Protein AF-A0A1I1JUE2-F1 (afdb_monomer)

Nearest PDB structures (foldseek):
  8d9p-assembly1_A  TM=3.458E-01  e=8.088E+00  synthetic construct
  3sog-assembly1_A-2  TM=2.552E-01  e=8.505E+00  Homo sapiens

Foldseek 3Di:
DDDDPPDDPPPDDDDPVVCLVQPPLLLCQLVQCLVVQLNSLVVQLVPDPRPSNNVSSVVSNVLSVVLVVLVCVQVVLVQVLCVLVVNHPDPPPCPVVVDPDDPVRNVVSVVVNVVSVVVSVVSSVVSVVVSVVSSVCSVPHDD

InterPro domains:
  IPR019109 Magnetosome protein MamF/MmsF [PF09685] (27-140)

pLDDT: mean 84.91, std 16.27, range [42.25, 98.62]

Secondary structure (DSSP, 8-state):
-------------SHHHHHHHS-HHHHHHHHHHHHHHHHHHHHHHHH---HHHHHHHHHHHHHHHHHHHHHHHHHHHHHHHHHHTT-SSS--TTHHHH----HHHHHHHHHHHHHHHHHHHHHHHHHHHHHHHHHHHHHHS--

Radius of gyration: 25.65 Å; Cα contacts (8 Å, |Δi|>4): 122; chains: 1; bounding box: 57×38×88 Å

Mean predicted aligned error: 9.57 Å

Structure (mmCIF, N/CA/C/O backbone):
data_AF-A0A1I1JUE2-F1
#
_entry.id   AF-A0A1I1JUE2-F1
#
loop_
_atom_site.group_PDB
_atom_site.id
_atom_site.type_symbol
_atom_site.label_atom_id
_atom_site.label_alt_id
_atom_site.label_comp_id
_atom_site.label_asym_id
_atom_site.label_entity_id
_atom_site.label_seq_id
_atom_site.pdbx_PDB_ins_code
_atom_site.Cartn_x
_atom_site.Cartn_y
_atom_site.Cartn_z
_atom_site.occupancy
_atom_site.B_iso_or_equiv
_at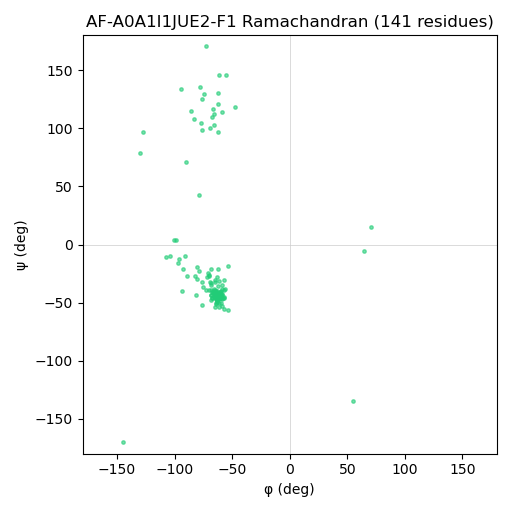om_site.auth_seq_id
_atom_site.auth_comp_id
_atom_site.auth_asym_id
_atom_site.auth_atom_id
_atom_site.pdbx_PDB_model_num
ATOM 1 N N . MET A 1 1 ? -32.936 -24.606 63.753 1.00 43.06 1 MET A N 1
ATOM 2 C CA . MET A 1 1 ? -31.666 -24.204 63.114 1.00 43.06 1 MET A CA 1
ATOM 3 C C . MET A 1 1 ? -32.000 -23.890 61.661 1.00 43.06 1 MET A C 1
ATOM 5 O O . MET A 1 1 ? -32.272 -24.809 60.905 1.00 43.06 1 MET A O 1
ATOM 9 N N . ILE A 1 2 ? -32.183 -22.611 61.325 1.00 42.25 2 ILE A N 1
ATOM 10 C CA . ILE A 1 2 ? -32.628 -22.171 59.992 1.00 42.25 2 ILE A CA 1
ATOM 11 C C . ILE A 1 2 ? -31.390 -22.051 59.105 1.00 42.25 2 ILE A C 1
ATOM 13 O O . ILE A 1 2 ? -30.494 -21.262 59.398 1.00 42.25 2 ILE A O 1
ATOM 17 N N . SER A 1 3 ? -31.324 -22.891 58.071 1.00 48.56 3 SER A N 1
ATOM 18 C CA . SER A 1 3 ? -30.293 -22.828 57.038 1.00 48.56 3 SER A CA 1
ATOM 19 C C . SER A 1 3 ? -30.478 -21.535 56.249 1.00 48.56 3 SER A C 1
ATOM 21 O O . SER A 1 3 ? -31.525 -21.313 55.639 1.00 48.56 3 SER A O 1
ATOM 23 N N . LYS A 1 4 ? -29.484 -20.652 56.322 1.00 52.72 4 LYS A N 1
ATOM 24 C CA . LYS A 1 4 ? -29.439 -19.404 55.567 1.00 52.72 4 LYS A CA 1
ATOM 25 C C . LYS A 1 4 ? -29.034 -19.761 54.139 1.00 52.72 4 LYS A C 1
ATOM 27 O O . LYS A 1 4 ? -27.874 -20.078 53.898 1.00 52.72 4 LYS A O 1
ATOM 32 N N . HIS A 1 5 ? -29.993 -19.748 53.218 1.00 49.84 5 HIS A N 1
ATOM 33 C CA . HIS A 1 5 ? -29.715 -19.843 51.789 1.00 49.84 5 HIS A CA 1
ATOM 34 C C . HIS A 1 5 ? -28.948 -18.572 51.397 1.00 49.84 5 HIS A C 1
ATOM 36 O O . HIS A 1 5 ? -29.513 -17.482 51.362 1.00 49.84 5 HIS A O 1
ATOM 42 N N . THR A 1 6 ? -27.635 -18.684 51.216 1.00 59.91 6 THR A N 1
ATOM 43 C CA . THR A 1 6 ? -26.847 -17.669 50.518 1.00 59.91 6 THR A CA 1
ATOM 44 C C . THR A 1 6 ? -27.278 -17.700 49.064 1.00 59.91 6 T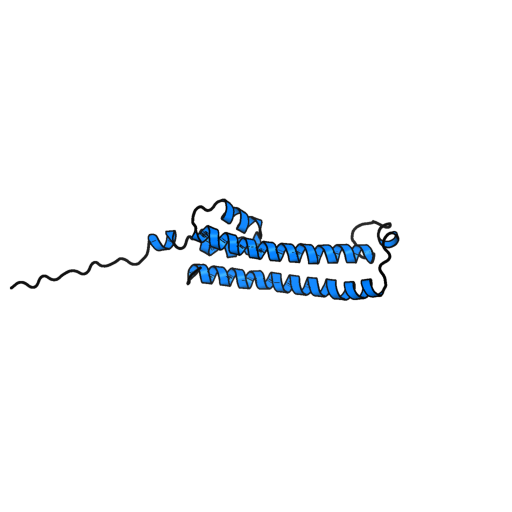HR A C 1
ATOM 46 O O . THR A 1 6 ? -27.047 -18.685 48.368 1.00 59.91 6 THR A O 1
ATOM 49 N N . GLU A 1 7 ? -27.974 -16.652 48.638 1.00 55.78 7 GLU A N 1
ATOM 50 C CA . GLU A 1 7 ? -28.117 -16.339 47.224 1.00 55.78 7 GLU A CA 1
ATOM 51 C C . GLU A 1 7 ? -26.725 -15.971 46.708 1.00 55.78 7 GLU A C 1
ATOM 53 O O . GLU A 1 7 ? -26.135 -14.975 47.136 1.00 55.78 7 GLU A O 1
ATOM 58 N N . ASP A 1 8 ? -26.171 -16.813 45.840 1.00 59.38 8 ASP A N 1
ATOM 59 C CA . ASP A 1 8 ? -24.984 -16.457 45.076 1.00 59.38 8 ASP A CA 1
ATOM 60 C C . ASP A 1 8 ? -25.341 -15.262 44.179 1.00 59.38 8 ASP A C 1
ATOM 62 O O . ASP A 1 8 ? -26.374 -15.296 43.496 1.00 59.38 8 ASP A O 1
ATOM 66 N N . PRO A 1 9 ? -24.538 -14.183 44.160 1.00 57.69 9 PRO A N 1
ATOM 67 C CA . PRO A 1 9 ? -24.814 -13.058 43.287 1.00 57.69 9 PRO A CA 1
ATOM 68 C C . PRO A 1 9 ? -24.751 -13.542 41.837 1.00 57.69 9 PRO A C 1
ATOM 70 O O . PRO A 1 9 ? -23.716 -14.022 41.374 1.00 57.69 9 PRO A O 1
ATOM 73 N N . VAL A 1 10 ? -25.858 -13.388 41.109 1.00 58.66 10 VAL A N 1
ATOM 74 C CA . VAL A 1 10 ? -25.881 -13.535 39.653 1.00 58.66 10 VAL A CA 1
ATOM 75 C C . VAL A 1 10 ? -24.966 -12.454 39.084 1.00 58.66 10 VAL A C 1
ATOM 77 O O . VAL A 1 10 ? -25.355 -11.295 38.943 1.00 58.66 10 VAL A O 1
ATOM 80 N N . THR A 1 11 ? -23.721 -12.815 38.784 1.00 54.56 11 THR A N 1
ATOM 81 C CA . THR A 1 11 ? -22.813 -11.963 38.025 1.00 54.56 11 THR A CA 1
ATOM 82 C C . THR A 1 11 ? -23.341 -11.901 36.598 1.00 54.56 11 THR A C 1
ATOM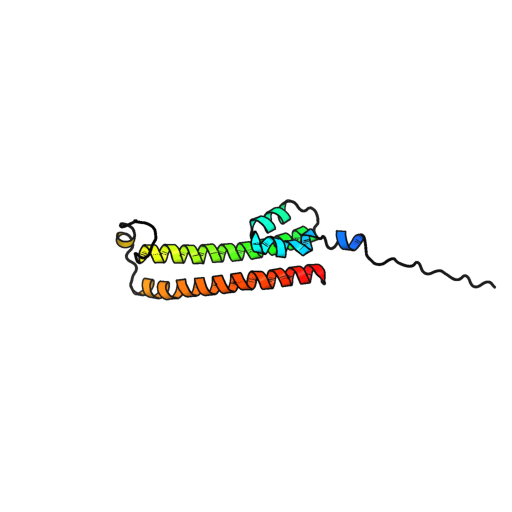 84 O O . THR A 1 11 ? -23.192 -12.813 35.789 1.00 54.56 11 THR A O 1
ATOM 87 N N . THR A 1 12 ? -24.035 -10.813 36.282 1.00 54.62 12 THR A N 1
ATOM 88 C CA . THR A 1 12 ? -24.429 -10.503 34.911 1.00 54.62 12 THR A CA 1
ATOM 89 C C . THR A 1 12 ? -23.165 -10.398 34.059 1.00 54.62 12 THR A C 1
ATOM 91 O O . THR A 1 12 ? -22.330 -9.521 34.279 1.00 54.62 12 THR A O 1
ATOM 94 N N . ASN A 1 13 ? -23.008 -11.319 33.112 1.00 55.12 13 ASN A N 1
ATOM 95 C CA . ASN A 1 13 ? -21.887 -11.400 32.184 1.00 55.12 13 ASN A CA 1
ATOM 96 C C . ASN A 1 13 ? -21.540 -10.043 31.523 1.00 55.12 13 ASN A C 1
ATOM 98 O O . ASN A 1 13 ? -22.336 -9.485 30.773 1.00 55.12 13 ASN A O 1
ATOM 102 N N . GLY A 1 14 ? -20.318 -9.553 31.765 1.00 56.31 14 GLY A N 1
ATOM 103 C CA . GLY A 1 14 ? -19.393 -8.985 30.766 1.00 56.31 14 GLY A CA 1
ATOM 104 C C . GLY A 1 14 ? -19.723 -7.698 29.985 1.00 56.31 14 GLY A C 1
ATOM 105 O O . GLY A 1 14 ? -18.866 -7.238 29.249 1.00 56.31 14 GLY A O 1
ATOM 106 N N . GLY A 1 15 ? -20.898 -7.084 30.086 1.00 55.84 15 GLY A N 1
ATOM 107 C CA . GLY A 1 15 ? -21.315 -6.027 29.138 1.00 55.84 15 GLY A CA 1
ATOM 108 C C . GLY A 1 15 ? -20.500 -4.710 29.113 1.00 55.84 15 GLY A C 1
ATOM 109 O O . GLY A 1 15 ? -20.108 -4.289 28.025 1.00 55.84 15 GLY A O 1
ATOM 110 N N . PRO A 1 16 ? -20.242 -4.027 30.250 1.00 52.41 16 PRO A N 1
ATOM 111 C CA . PRO A 1 16 ? -19.635 -2.685 30.228 1.00 52.41 16 PRO A CA 1
ATOM 112 C C . PRO A 1 16 ? -18.105 -2.691 30.075 1.00 52.41 16 PRO A C 1
ATOM 114 O O . PRO A 1 16 ? -17.562 -1.950 29.261 1.00 52.41 16 PRO A O 1
ATOM 117 N N . ASN A 1 17 ? -17.410 -3.572 30.804 1.00 55.16 17 ASN A N 1
ATOM 118 C CA . ASN A 1 17 ? -15.941 -3.620 30.804 1.00 55.16 17 ASN A 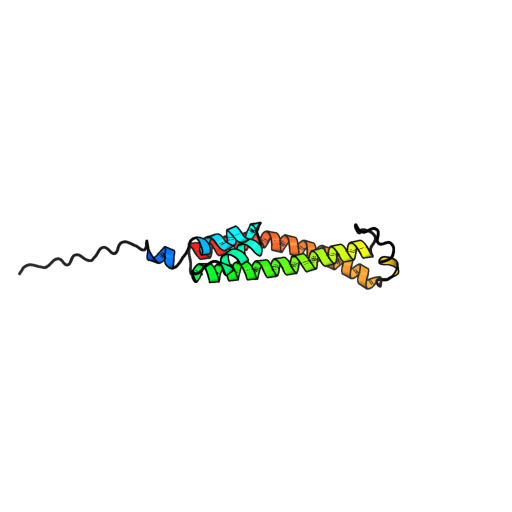CA 1
ATOM 119 C C . ASN A 1 17 ? -15.358 -4.180 29.498 1.00 55.16 17 ASN A C 1
ATOM 121 O O . ASN A 1 17 ? -14.258 -3.799 29.111 1.00 55.16 17 ASN A O 1
ATOM 125 N N . LEU A 1 18 ? -16.085 -5.048 28.780 1.00 59.19 18 LEU A N 1
ATOM 126 C CA . LEU A 1 18 ? -15.574 -5.637 27.538 1.00 59.19 18 LEU A CA 1
ATOM 127 C C . LEU A 1 18 ? -15.478 -4.625 26.391 1.00 59.19 18 LEU A C 1
ATOM 129 O O . LEU A 1 18 ? -14.636 -4.805 25.520 1.00 59.19 18 LEU A O 1
ATOM 133 N N . LEU A 1 19 ? -16.296 -3.567 26.375 1.00 58.38 19 LEU A N 1
ATOM 134 C CA . LEU A 1 19 ? -16.194 -2.501 25.368 1.00 58.38 19 LEU A CA 1
ATOM 135 C C . LEU A 1 19 ? -15.081 -1.496 25.697 1.00 58.38 19 LEU A C 1
ATOM 137 O O . LEU A 1 19 ? -14.475 -0.937 24.781 1.00 58.38 19 LEU A O 1
ATOM 141 N N . GLU A 1 20 ? -14.786 -1.288 26.983 1.00 61.31 20 GLU A N 1
ATOM 142 C CA . GLU A 1 20 ? -13.609 -0.528 27.419 1.00 61.31 20 GLU A CA 1
ATOM 143 C C . GLU A 1 20 ? -12.309 -1.300 27.132 1.00 61.31 20 GLU A C 1
ATOM 145 O O . GLU A 1 20 ? -11.341 -0.710 26.643 1.00 61.31 20 GLU A O 1
ATOM 150 N N . GLU A 1 21 ? -12.302 -2.624 27.330 1.00 71.00 21 GLU A N 1
ATOM 151 C CA . GLU A 1 21 ? -11.180 -3.500 26.967 1.00 71.00 21 GLU A CA 1
ATOM 152 C C . GLU A 1 21 ? -11.038 -3.716 25.453 1.00 71.00 21 GLU A C 1
ATOM 154 O O . GLU A 1 21 ? -9.915 -3.771 24.950 1.00 71.00 21 GLU A O 1
ATOM 159 N N . ARG A 1 22 ? -12.153 -3.852 24.722 1.00 84.62 22 ARG A N 1
ATOM 160 C CA . ARG A 1 22 ? -12.207 -4.149 23.279 1.00 84.62 22 ARG A CA 1
ATOM 161 C C . ARG A 1 22 ? -13.130 -3.173 22.568 1.00 84.62 22 ARG A C 1
ATOM 163 O O . ARG A 1 22 ? -14.277 -3.465 22.228 1.00 84.62 22 ARG A O 1
ATOM 170 N N . SER A 1 23 ? -12.599 -1.986 22.330 1.00 90.38 23 SER A N 1
ATOM 171 C CA . SER A 1 23 ? -13.322 -0.933 21.633 1.00 90.38 23 SER A CA 1
ATOM 172 C C . SER A 1 23 ? -13.698 -1.345 20.201 1.00 90.38 23 SER A C 1
ATOM 174 O O . SER A 1 23 ? -12.932 -1.993 19.480 1.00 90.38 23 SER A O 1
ATOM 176 N N . ILE A 1 24 ? -14.855 -0.865 19.735 1.00 90.94 24 ILE A N 1
ATOM 177 C CA . ILE A 1 24 ? -15.298 -1.023 18.337 1.00 90.94 24 ILE A CA 1
ATOM 178 C C . ILE A 1 24 ? -14.252 -0.454 17.369 1.00 90.94 24 ILE A C 1
ATOM 180 O O . ILE A 1 24 ? -13.975 -1.047 16.328 1.00 90.94 24 ILE A O 1
ATOM 184 N N . GLY A 1 25 ? -13.626 0.670 17.736 1.00 90.12 25 GLY A N 1
ATOM 185 C CA . GLY A 1 25 ? -12.553 1.276 16.951 1.00 90.12 25 GLY A CA 1
ATOM 186 C C . GLY A 1 25 ? -11.367 0.331 16.757 1.00 90.12 25 GLY A C 1
ATOM 187 O O . GLY A 1 25 ? -10.873 0.204 15.643 1.00 90.12 25 GLY A O 1
ATOM 188 N N . GLY A 1 26 ? -10.936 -0.374 17.807 1.00 91.56 26 GLY A N 1
ATOM 189 C CA . GLY A 1 26 ? -9.847 -1.346 17.701 1.00 91.56 26 GLY A CA 1
ATOM 190 C C . GLY A 1 26 ? -10.225 -2.591 16.903 1.00 91.56 26 GLY A C 1
ATOM 191 O O . GLY A 1 26 ? -9.384 -3.120 16.186 1.00 91.56 26 GLY A O 1
ATOM 192 N N . ILE A 1 27 ? -11.490 -3.015 16.961 1.00 93.06 27 ILE A N 1
ATOM 193 C CA . ILE A 1 27 ? -11.994 -4.141 16.162 1.00 93.06 27 ILE A CA 1
ATOM 194 C C . ILE A 1 27 ? -12.004 -3.787 14.669 1.00 93.06 27 ILE A C 1
ATOM 196 O O . ILE A 1 27 ? -11.537 -4.565 13.840 1.00 93.06 27 ILE A O 1
ATOM 200 N N . LEU A 1 28 ? -12.509 -2.603 14.316 1.00 94.94 28 LEU A N 1
ATOM 201 C CA . LEU A 1 28 ? -12.757 -2.227 12.923 1.00 94.94 28 LEU A CA 1
ATOM 202 C C . LEU A 1 28 ? -11.583 -1.522 12.234 1.00 94.94 28 LEU A C 1
ATOM 204 O O . LEU A 1 28 ? -11.630 -1.352 11.017 1.00 94.94 28 LEU A O 1
ATOM 208 N N . VAL A 1 29 ? -10.528 -1.119 12.952 1.00 97.31 29 VAL A N 1
ATOM 209 C CA . VAL A 1 29 ? -9.442 -0.312 12.361 1.00 97.31 29 VAL A CA 1
ATOM 210 C C . VAL A 1 29 ? -8.759 -0.995 11.178 1.00 97.31 29 VAL A C 1
ATOM 212 O O . VAL A 1 29 ? -8.474 -0.336 10.185 1.00 97.31 29 VAL A O 1
ATOM 215 N N . HIS A 1 30 ? -8.554 -2.312 11.233 1.00 95.88 30 HIS A N 1
ATOM 216 C CA . HIS A 1 30 ? -7.965 -3.058 10.120 1.00 95.88 30 HIS A CA 1
ATOM 217 C C . HIS A 1 30 ? -8.881 -3.075 8.893 1.00 95.88 30 HIS A C 1
ATOM 219 O O . HIS A 1 30 ? -8.414 -2.868 7.777 1.00 95.88 30 HIS A O 1
ATOM 225 N N . PHE A 1 31 ? -10.187 -3.256 9.098 1.00 94.31 31 PHE A N 1
ATOM 226 C CA . PHE A 1 31 ? -11.169 -3.215 8.018 1.00 94.31 31 PHE A CA 1
ATOM 227 C C . PHE A 1 31 ? -11.262 -1.820 7.386 1.00 94.31 31 PHE A C 1
ATOM 229 O O . PHE A 1 31 ? -11.293 -1.699 6.165 1.00 94.31 31 PHE A O 1
ATOM 236 N N . LEU A 1 32 ? -11.232 -0.766 8.208 1.00 96.06 32 LEU A N 1
ATOM 237 C CA . LEU A 1 32 ? -11.195 0.621 7.746 1.00 96.06 32 LEU A CA 1
ATOM 238 C C . LEU A 1 32 ? -9.910 0.933 6.965 1.00 96.06 32 LEU A C 1
ATOM 240 O O . LEU A 1 32 ? -9.958 1.653 5.966 1.00 96.06 32 LEU A O 1
ATOM 244 N N . ALA A 1 33 ? -8.769 0.406 7.413 1.00 96.50 33 ALA A N 1
ATOM 245 C CA . ALA A 1 33 ? -7.467 0.665 6.812 1.00 96.50 33 ALA A CA 1
ATOM 246 C C . ALA A 1 33 ? -7.286 -0.006 5.439 1.00 96.50 33 ALA A C 1
ATOM 248 O O . ALA A 1 33 ? -6.555 0.525 4.616 1.00 96.50 33 ALA A O 1
ATOM 249 N N . ILE A 1 34 ? -7.996 -1.096 5.119 1.00 94.69 34 ILE A N 1
ATOM 250 C CA . ILE A 1 34 ? -7.911 -1.742 3.793 1.00 94.69 34 ILE A CA 1
ATOM 251 C C . ILE A 1 34 ? -8.171 -0.747 2.638 1.00 94.69 34 ILE A C 1
ATOM 253 O O . ILE A 1 34 ? -7.294 -0.606 1.784 1.00 94.69 34 ILE A O 1
ATOM 257 N N . PRO A 1 35 ? -9.315 -0.030 2.581 1.00 94.50 35 PRO A N 1
ATOM 258 C CA . PRO A 1 35 ? -9.583 0.924 1.503 1.00 94.50 35 PRO A CA 1
ATOM 259 C C . PRO A 1 35 ? -8.897 2.287 1.681 1.00 94.50 35 PRO A C 1
ATOM 261 O O . PRO A 1 35 ? -8.777 3.031 0.713 1.00 94.50 35 PRO A O 1
ATOM 264 N N . THR A 1 36 ? -8.476 2.650 2.897 1.00 96.56 36 THR A N 1
ATOM 265 C CA . THR A 1 36 ? -7.952 4.001 3.203 1.00 96.56 36 THR A CA 1
ATOM 266 C C . THR A 1 36 ? -6.439 4.046 3.431 1.00 96.56 36 THR A C 1
ATOM 268 O O . THR A 1 36 ? -5.843 5.122 3.509 1.00 96.56 36 THR A O 1
ATOM 271 N N . GLY A 1 37 ? -5.804 2.883 3.545 1.00 95.94 37 GLY A N 1
ATOM 272 C CA . GLY A 1 37 ? -4.387 2.698 3.807 1.00 95.94 37 GLY A CA 1
ATOM 273 C C . GLY A 1 37 ? -3.900 3.407 5.071 1.00 95.94 37 GLY A C 1
ATOM 274 O O . GLY A 1 37 ? -4.518 3.378 6.138 1.00 95.94 37 GLY A O 1
ATOM 275 N N . ILE A 1 38 ? -2.761 4.082 4.916 1.00 97.50 38 ILE A N 1
ATOM 276 C CA . ILE A 1 38 ? -2.095 4.859 5.968 1.00 97.50 38 ILE A CA 1
ATOM 277 C C . ILE A 1 38 ? -3.002 5.958 6.521 1.00 97.50 38 ILE A C 1
ATOM 279 O O . ILE A 1 38 ? -2.936 6.240 7.714 1.00 97.50 38 ILE A O 1
ATOM 283 N N . ALA A 1 39 ? -3.856 6.569 5.691 1.00 97.69 39 ALA A N 1
ATOM 284 C CA . ALA A 1 39 ? -4.707 7.667 6.134 1.00 97.69 39 ALA A CA 1
ATOM 285 C C . ALA A 1 39 ? -5.700 7.203 7.209 1.00 97.69 39 ALA A C 1
ATOM 287 O O . ALA A 1 39 ? -5.754 7.799 8.282 1.00 97.69 39 ALA A O 1
ATOM 288 N N . GLY A 1 40 ? -6.434 6.110 6.977 1.00 96.44 40 GLY A N 1
ATOM 289 C CA . GLY A 1 40 ? -7.395 5.613 7.966 1.00 96.44 40 GLY A CA 1
ATOM 290 C C . GLY A 1 40 ? -6.726 5.075 9.225 1.00 96.44 40 GLY A C 1
ATOM 291 O O . GLY A 1 40 ? -7.120 5.451 10.328 1.00 96.44 40 GLY A O 1
ATOM 292 N N . ALA A 1 41 ? -5.678 4.256 9.083 1.00 97.44 41 ALA A N 1
ATOM 293 C CA . ALA A 1 41 ? -4.944 3.737 10.238 1.00 97.44 41 ALA A CA 1
ATOM 294 C C . ALA A 1 41 ? -4.292 4.864 11.063 1.00 97.44 41 ALA A C 1
ATOM 296 O O . ALA A 1 41 ? -4.378 4.871 12.292 1.00 97.44 41 ALA A O 1
ATOM 297 N N . GLY A 1 42 ? -3.691 5.847 10.387 1.00 97.69 42 GLY A N 1
ATOM 298 C CA . GLY A 1 42 ? -3.030 6.994 11.004 1.00 97.69 42 GLY A CA 1
ATOM 299 C C . GLY A 1 42 ? -4.000 7.916 11.739 1.00 97.69 42 GLY A C 1
ATOM 300 O O . GLY A 1 42 ? -3.738 8.275 12.885 1.00 97.69 42 GLY A O 1
ATOM 301 N N . ILE A 1 43 ? -5.146 8.247 11.134 1.00 98.19 43 ILE A N 1
ATOM 302 C CA . ILE A 1 43 ? -6.185 9.059 11.788 1.00 98.19 43 ILE A CA 1
ATOM 303 C C . ILE A 1 43 ? -6.670 8.371 13.069 1.00 98.19 43 ILE A C 1
ATOM 305 O O . ILE A 1 43 ? -6.717 9.006 14.121 1.00 98.19 43 ILE A O 1
ATOM 309 N N . VAL A 1 44 ? -6.972 7.068 13.018 1.00 97.75 44 VAL A N 1
ATOM 310 C CA . VAL A 1 44 ? -7.411 6.326 14.212 1.00 97.75 44 VAL A CA 1
ATOM 311 C C . VAL A 1 44 ? -6.315 6.300 15.280 1.00 97.75 44 VAL A C 1
ATOM 313 O O . VAL A 1 44 ? -6.609 6.542 16.449 1.00 97.75 44 VAL A O 1
ATOM 316 N N . TYR A 1 45 ? -5.057 6.057 14.897 1.00 98.00 45 TYR A N 1
ATOM 317 C CA . TYR A 1 45 ? -3.922 6.027 15.825 1.00 98.00 45 TYR A CA 1
ATOM 318 C C . TYR A 1 45 ? -3.710 7.361 16.556 1.00 98.00 45 TYR A C 1
ATOM 320 O O . TYR A 1 45 ? -3.427 7.366 17.756 1.00 98.00 45 TYR A O 1
ATOM 328 N N . LEU A 1 46 ? -3.851 8.483 15.844 1.00 98.06 46 LEU A N 1
ATOM 329 C CA . LEU A 1 46 ? -3.640 9.823 16.395 1.00 98.06 46 LEU A CA 1
ATOM 330 C C . LEU A 1 46 ? -4.793 10.287 17.291 1.00 98.06 46 LEU A C 1
ATOM 332 O O . LEU A 1 46 ? -4.546 10.974 18.279 1.00 98.06 46 LEU A O 1
ATOM 336 N N . LEU A 1 47 ? -6.036 9.935 16.951 1.00 97.62 47 LEU A N 1
ATOM 337 C CA . LEU A 1 47 ? -7.224 10.463 17.629 1.00 97.62 47 LEU A CA 1
ATOM 338 C C . LEU A 1 47 ? -7.720 9.597 18.791 1.00 97.62 47 LEU A C 1
ATOM 340 O O . LEU A 1 47 ? -8.446 10.089 19.653 1.00 97.62 47 LEU A O 1
ATOM 344 N N . THR A 1 48 ? -7.368 8.312 18.834 1.00 95.94 48 THR A N 1
ATOM 345 C CA . THR A 1 48 ? -7.864 7.422 19.888 1.00 95.94 48 THR A CA 1
ATOM 346 C C . THR A 1 48 ? -7.128 7.611 21.217 1.00 95.94 48 THR A C 1
ATOM 348 O O . THR A 1 48 ? -5.898 7.620 21.281 1.00 95.94 48 THR A O 1
ATOM 351 N N . THR A 1 49 ? -7.889 7.659 22.310 1.00 95.44 49 THR A N 1
ATOM 352 C CA . THR A 1 49 ? -7.371 7.594 23.688 1.00 95.44 49 THR A CA 1
ATOM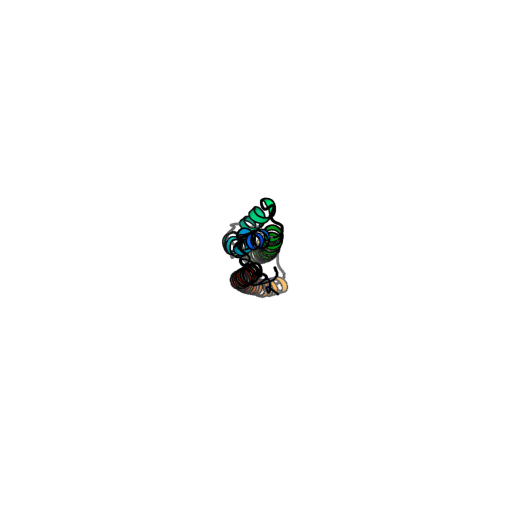 353 C C . THR A 1 49 ? -7.436 6.184 24.277 1.00 95.44 49 THR A C 1
ATOM 355 O O . THR A 1 49 ? -6.763 5.898 25.260 1.00 95.44 49 THR A O 1
ATOM 358 N N . ASN A 1 50 ? -8.215 5.280 23.676 1.00 94.12 50 ASN A N 1
ATOM 359 C CA . ASN A 1 50 ? -8.311 3.893 24.119 1.00 94.12 50 ASN A CA 1
ATOM 360 C C . ASN A 1 50 ? -7.066 3.092 23.691 1.00 94.12 50 ASN A C 1
ATOM 362 O O . ASN A 1 50 ? -6.743 3.019 22.501 1.00 94.12 50 ASN A O 1
ATOM 366 N N . GLU A 1 51 ? -6.400 2.458 24.658 1.00 93.50 51 GLU A N 1
ATOM 367 C CA . GLU A 1 51 ? -5.145 1.721 24.458 1.00 93.50 51 GLU A CA 1
ATOM 368 C C . GLU A 1 51 ? -5.288 0.492 23.549 1.00 93.50 51 GLU A C 1
ATOM 370 O O . GLU A 1 51 ? -4.358 0.141 22.820 1.00 93.50 51 GLU A O 1
ATOM 375 N N . PHE A 1 52 ? -6.442 -0.180 23.556 1.00 92.88 52 PHE A N 1
ATOM 376 C CA . PHE A 1 52 ? -6.712 -1.291 22.641 1.00 92.88 52 PHE A CA 1
ATOM 377 C C . PHE A 1 52 ? -6.840 -0.794 21.198 1.00 92.88 52 PHE A C 1
ATOM 379 O O . PHE A 1 52 ? -6.158 -1.316 20.312 1.00 92.88 52 PHE A O 1
ATOM 386 N N . THR A 1 53 ? -7.619 0.267 20.957 1.00 95.75 53 THR A N 1
ATOM 387 C CA . THR A 1 53 ? -7.687 0.905 19.634 1.00 95.75 53 THR A CA 1
ATOM 388 C C . THR A 1 53 ? -6.308 1.353 19.176 1.00 95.75 53 THR A C 1
ATOM 390 O O . THR A 1 53 ? -5.935 1.107 18.035 1.00 95.75 53 THR A O 1
ATOM 393 N N . LYS A 1 54 ? -5.535 2.002 20.057 1.00 96.81 54 LYS A N 1
ATOM 394 C CA . LYS A 1 54 ? -4.242 2.592 19.700 1.00 96.81 54 LYS A CA 1
ATOM 395 C C . LYS A 1 54 ? -3.238 1.535 19.259 1.00 96.81 54 LYS A C 1
ATOM 397 O O . LYS A 1 54 ? -2.553 1.717 18.254 1.00 96.81 54 LYS A O 1
ATOM 402 N N . ARG A 1 55 ? -3.179 0.406 19.973 1.00 96.00 55 ARG A N 1
ATOM 403 C CA . ARG A 1 55 ? -2.325 -0.736 19.616 1.00 96.00 55 ARG A CA 1
ATOM 404 C C . ARG A 1 55 ? -2.730 -1.361 18.279 1.00 96.00 55 ARG A C 1
ATOM 406 O O . ARG A 1 55 ? -1.857 -1.576 17.441 1.00 96.00 55 ARG A O 1
ATOM 413 N N . ASN A 1 56 ? -4.026 -1.583 18.049 1.00 95.94 56 ASN A N 1
ATOM 414 C CA . ASN A 1 56 ? -4.518 -2.127 16.777 1.00 95.94 56 ASN A CA 1
ATOM 415 C C . ASN A 1 56 ? -4.295 -1.148 15.611 1.00 95.94 56 ASN A C 1
ATOM 417 O O . ASN A 1 56 ? -3.862 -1.549 14.535 1.00 95.94 56 ASN A O 1
ATOM 421 N N . ALA A 1 57 ? -4.504 0.149 15.835 1.00 97.88 57 ALA A N 1
ATOM 422 C CA . ALA A 1 57 ? -4.273 1.182 14.832 1.00 97.88 57 ALA A CA 1
ATOM 423 C C . ALA A 1 57 ? -2.796 1.300 14.449 1.00 97.88 57 ALA A C 1
ATOM 425 O O . ALA A 1 57 ? -2.487 1.434 13.269 1.00 97.88 57 ALA A O 1
ATOM 426 N N . ARG A 1 58 ? -1.879 1.175 15.418 1.00 98.00 58 ARG A N 1
ATOM 427 C CA . ARG A 1 58 ? -0.440 1.096 15.141 1.00 98.00 58 ARG A CA 1
ATOM 428 C C . ARG A 1 58 ? -0.102 -0.126 14.289 1.00 98.00 58 ARG A C 1
ATOM 430 O O . ARG A 1 58 ? 0.570 0.021 13.282 1.00 98.00 58 ARG A O 1
ATOM 437 N N . ASN A 1 59 ? -0.626 -1.301 14.639 1.00 96.81 59 ASN A N 1
ATOM 438 C CA . ASN A 1 59 ? -0.407 -2.520 13.856 1.00 96.81 59 ASN A CA 1
ATOM 439 C C . ASN A 1 59 ? -0.930 -2.384 12.412 1.00 96.81 59 ASN A C 1
ATOM 441 O O . ASN A 1 59 ? -0.260 -2.778 11.460 1.00 96.81 59 ASN A O 1
ATOM 445 N N . ALA A 1 60 ? -2.114 -1.790 12.232 1.00 97.75 60 ALA A N 1
ATOM 446 C CA . ALA A 1 60 ? -2.641 -1.479 10.906 1.00 97.75 60 ALA A CA 1
ATOM 447 C C . ALA A 1 60 ? -1.732 -0.489 10.154 1.00 97.75 60 ALA A C 1
ATOM 449 O O . ALA A 1 60 ? -1.438 -0.689 8.977 1.00 97.75 60 ALA A O 1
ATOM 450 N N . LEU A 1 61 ? -1.258 0.557 10.833 1.00 98.25 61 LEU A N 1
ATOM 451 C CA . LEU A 1 61 ? -0.379 1.566 10.252 1.00 98.25 61 LEU A CA 1
ATOM 452 C C . LEU A 1 61 ? 0.960 0.965 9.802 1.00 98.25 61 LEU A C 1
ATOM 454 O O . LEU A 1 61 ? 1.360 1.196 8.665 1.00 98.25 61 LEU A O 1
ATOM 458 N N . ASP A 1 62 ? 1.608 0.155 10.640 1.00 98.31 62 ASP A N 1
ATOM 459 C CA . ASP A 1 62 ? 2.879 -0.514 10.332 1.00 98.31 62 ASP A CA 1
ATOM 460 C C . ASP A 1 62 ? 2.750 -1.423 9.096 1.00 98.31 62 ASP A C 1
ATOM 462 O O . ASP A 1 62 ? 3.599 -1.403 8.194 1.00 98.31 62 ASP A O 1
ATOM 466 N N . TRP A 1 63 ? 1.639 -2.168 9.000 1.00 98.12 63 TRP A N 1
ATOM 467 C CA . TRP A 1 63 ? 1.318 -2.961 7.813 1.00 98.12 63 TRP A CA 1
ATOM 468 C C . TRP A 1 63 ? 1.212 -2.082 6.562 1.00 98.12 63 TRP A C 1
ATOM 470 O O . TRP A 1 63 ? 1.890 -2.325 5.562 1.00 98.12 63 TRP A O 1
ATOM 480 N N . HIS A 1 64 ? 0.404 -1.021 6.613 1.00 98.19 64 HIS A N 1
ATOM 481 C CA . HIS A 1 64 ? 0.177 -0.168 5.448 1.00 98.19 64 HIS A CA 1
ATOM 482 C C . HIS A 1 64 ? 1.391 0.686 5.061 1.00 98.19 64 HIS A C 1
ATOM 484 O O . HIS A 1 64 ? 1.547 0.992 3.880 1.00 98.19 64 HIS A O 1
ATOM 490 N N . LEU A 1 65 ? 2.287 1.014 5.995 1.00 98.38 65 LEU A N 1
ATOM 491 C CA . LEU A 1 65 ? 3.587 1.617 5.684 1.00 98.38 65 LEU A CA 1
ATOM 492 C C . LEU A 1 65 ? 4.472 0.657 4.884 1.00 98.38 65 LEU A C 1
ATOM 494 O O . LEU A 1 65 ? 5.102 1.070 3.911 1.00 98.38 65 LEU A O 1
ATOM 498 N N . THR A 1 66 ? 4.463 -0.632 5.230 1.00 97.94 66 THR A N 1
ATOM 499 C CA . THR A 1 66 ? 5.180 -1.668 4.470 1.00 97.94 66 THR A CA 1
ATOM 500 C C . THR A 1 66 ? 4.600 -1.823 3.061 1.00 97.94 66 THR A C 1
ATOM 502 O O . THR A 1 66 ? 5.342 -1.855 2.078 1.00 97.94 66 THR A O 1
ATOM 505 N N . VAL A 1 67 ? 3.268 -1.847 2.939 1.00 97.88 67 VAL A N 1
ATOM 506 C CA . VAL A 1 67 ? 2.580 -1.889 1.636 1.00 97.88 67 VAL A CA 1
ATOM 507 C C . VAL A 1 67 ? 2.877 -0.634 0.807 1.00 97.88 67 VAL A C 1
ATOM 509 O O . VAL A 1 67 ? 3.119 -0.742 -0.397 1.00 97.88 67 VAL A O 1
ATOM 512 N N . LEU A 1 68 ? 2.917 0.554 1.424 1.00 97.81 68 LEU A N 1
ATOM 513 C CA . LEU A 1 68 ? 3.293 1.792 0.738 1.00 97.81 68 LEU A CA 1
ATOM 514 C C . LEU A 1 68 ? 4.733 1.725 0.229 1.00 97.81 68 LEU A C 1
ATOM 516 O O . LEU A 1 68 ? 4.969 2.056 -0.929 1.00 97.81 68 LEU A O 1
ATOM 520 N N . ALA A 1 69 ? 5.681 1.278 1.054 1.00 98.44 69 ALA A N 1
ATOM 521 C CA . ALA A 1 69 ? 7.075 1.147 0.642 1.00 98.44 69 ALA A CA 1
ATOM 522 C C . ALA A 1 69 ? 7.208 0.222 -0.579 1.00 98.44 69 ALA A C 1
ATOM 524 O O . ALA A 1 69 ? 7.834 0.596 -1.571 1.00 98.44 69 ALA A O 1
ATOM 525 N N . LEU A 1 70 ? 6.542 -0.939 -0.557 1.00 98.50 70 LEU A N 1
ATOM 526 C CA . LEU A 1 70 ? 6.502 -1.847 -1.705 1.00 98.50 70 LEU A CA 1
ATOM 527 C C . LEU A 1 70 ? 5.862 -1.192 -2.936 1.00 98.50 70 LEU A C 1
ATOM 529 O O . LEU A 1 70 ? 6.356 -1.368 -4.049 1.00 98.50 70 LEU A O 1
ATOM 533 N N . THR A 1 71 ? 4.789 -0.423 -2.749 1.00 98.12 71 THR A N 1
ATOM 534 C CA . THR A 1 71 ? 4.115 0.314 -3.828 1.00 98.12 71 THR A CA 1
ATOM 535 C C . THR A 1 71 ? 5.061 1.327 -4.468 1.00 98.12 71 THR A C 1
ATOM 537 O O . THR A 1 71 ? 5.238 1.315 -5.683 1.00 98.12 71 THR A O 1
ATOM 540 N N . VAL A 1 72 ? 5.730 2.154 -3.664 1.00 98.38 72 VAL A N 1
ATOM 541 C CA . VAL A 1 72 ? 6.687 3.160 -4.145 1.00 98.38 72 VAL A CA 1
ATOM 542 C C . VAL A 1 72 ? 7.839 2.502 -4.901 1.00 98.38 72 VAL A C 1
ATOM 544 O O . VAL A 1 72 ? 8.164 2.936 -6.002 1.00 98.38 72 VAL A O 1
ATOM 547 N N . VAL A 1 73 ? 8.421 1.425 -4.365 1.00 98.44 73 VAL A N 1
ATOM 548 C CA . VAL A 1 73 ? 9.513 0.699 -5.034 1.00 98.44 73 VAL A CA 1
ATOM 549 C C . VAL A 1 73 ? 9.046 0.092 -6.355 1.00 98.44 73 VAL A C 1
ATOM 551 O O . VAL A 1 73 ? 9.729 0.231 -7.367 1.00 98.44 73 VAL A O 1
ATOM 554 N N . THR A 1 74 ? 7.878 -0.549 -6.368 1.00 98.38 74 THR A N 1
ATOM 555 C CA . THR A 1 74 ? 7.337 -1.227 -7.553 1.00 98.38 74 THR A CA 1
ATOM 556 C C . THR A 1 74 ? 7.017 -0.233 -8.663 1.00 98.38 74 THR A C 1
ATOM 558 O O . THR A 1 74 ? 7.523 -0.367 -9.776 1.00 98.38 74 THR A O 1
ATOM 561 N N . PHE A 1 75 ? 6.220 0.795 -8.366 1.00 97.00 75 PHE A N 1
ATOM 562 C CA . PHE A 1 75 ? 5.794 1.766 -9.372 1.00 97.00 75 PHE A CA 1
ATOM 563 C C . PHE A 1 75 ? 6.899 2.756 -9.738 1.00 97.00 75 PHE A C 1
ATOM 565 O O . PHE A 1 75 ? 6.994 3.137 -10.899 1.00 97.00 75 PHE A O 1
ATOM 572 N N . GLY A 1 76 ? 7.786 3.110 -8.805 1.00 95.56 76 GLY A N 1
ATOM 573 C CA . GLY A 1 76 ? 8.982 3.896 -9.108 1.00 95.56 76 GLY A CA 1
ATOM 574 C C . GLY A 1 76 ? 9.926 3.158 -10.058 1.00 95.56 76 GLY A C 1
ATOM 575 O O . GLY A 1 76 ? 10.432 3.749 -11.013 1.00 95.56 76 GLY A O 1
ATOM 576 N N . SER A 1 77 ? 10.107 1.849 -9.849 1.00 94.62 77 SER A N 1
ATOM 577 C CA . SER A 1 77 ? 10.912 0.994 -10.731 1.00 94.62 77 SER A CA 1
ATOM 578 C C . SER A 1 77 ? 10.253 0.807 -12.096 1.00 94.62 77 SER A C 1
ATOM 580 O O . SER A 1 77 ? 10.932 0.927 -13.111 1.00 94.62 77 SER A O 1
ATOM 582 N N . LEU A 1 78 ? 8.936 0.566 -12.137 1.00 94.25 78 LEU A N 1
ATOM 583 C CA . LEU A 1 78 ? 8.170 0.467 -13.383 1.00 94.25 78 LEU A CA 1
ATOM 584 C C . LEU A 1 78 ? 8.258 1.759 -14.200 1.00 94.25 78 LEU A C 1
ATOM 586 O O . LEU A 1 78 ? 8.595 1.706 -15.380 1.00 94.25 78 LEU A O 1
ATOM 590 N N . PHE A 1 79 ? 8.001 2.905 -13.565 1.00 92.25 79 PHE A N 1
ATOM 591 C CA . PHE A 1 79 ? 8.099 4.217 -14.198 1.00 92.25 79 PHE A CA 1
ATOM 592 C C . PHE A 1 79 ? 9.503 4.429 -14.770 1.00 92.25 79 PHE A C 1
ATOM 594 O O . PHE A 1 79 ? 9.658 4.603 -15.975 1.00 92.25 79 PHE A O 1
ATOM 601 N N . THR A 1 80 ? 10.536 4.287 -13.935 1.00 88.50 80 THR A N 1
ATOM 602 C CA . THR A 1 80 ? 11.936 4.463 -14.352 1.00 88.50 80 THR A CA 1
ATOM 603 C C . THR A 1 80 ? 12.312 3.536 -15.511 1.00 88.50 80 THR A C 1
ATOM 605 O O . THR A 1 80 ? 12.924 3.977 -16.480 1.00 88.50 80 THR A O 1
ATOM 608 N N . TYR A 1 81 ? 11.927 2.259 -15.445 1.00 88.19 81 TYR A N 1
ATOM 609 C CA . TYR A 1 81 ? 12.190 1.291 -16.509 1.00 88.19 81 TYR A CA 1
ATOM 610 C C . TYR A 1 81 ? 11.487 1.667 -17.817 1.00 88.19 81 TYR A C 1
ATOM 612 O O . TYR A 1 81 ? 12.105 1.600 -18.879 1.00 88.19 81 TYR A O 1
ATOM 620 N N . SER A 1 82 ? 10.225 2.102 -17.753 1.00 88.81 82 SER A N 1
ATOM 621 C CA . SER A 1 82 ? 9.469 2.515 -18.939 1.00 88.81 82 SER A CA 1
ATOM 622 C C . SER A 1 82 ? 10.099 3.729 -19.629 1.00 88.81 82 SER A C 1
ATOM 624 O O . SER A 1 82 ? 10.316 3.695 -20.838 1.00 88.81 82 SER A O 1
ATOM 626 N N . GLU A 1 83 ? 10.508 4.750 -18.869 1.00 86.19 83 GLU A N 1
ATOM 627 C CA . GLU A 1 83 ? 11.169 5.943 -19.413 1.00 86.19 83 GLU A CA 1
ATOM 628 C C . GLU A 1 83 ? 12.519 5.593 -20.066 1.00 86.19 83 GLU A C 1
ATOM 630 O O . GLU A 1 83 ? 12.793 5.993 -21.197 1.00 86.19 83 GLU A O 1
ATOM 635 N N . LEU A 1 84 ? 13.346 4.768 -19.410 1.00 83.31 84 LEU A N 1
ATOM 636 C CA . LEU A 1 84 ? 14.659 4.363 -19.936 1.00 83.31 84 LEU A CA 1
ATOM 637 C C . LEU A 1 84 ? 14.583 3.450 -21.169 1.00 83.31 84 LEU A C 1
ATOM 639 O O . LEU A 1 84 ? 15.554 3.348 -21.916 1.00 83.31 84 LEU A O 1
ATOM 643 N N . THR A 1 85 ? 13.454 2.774 -21.382 1.00 81.44 85 THR A N 1
ATOM 644 C CA . THR A 1 85 ? 13.232 1.883 -22.533 1.00 8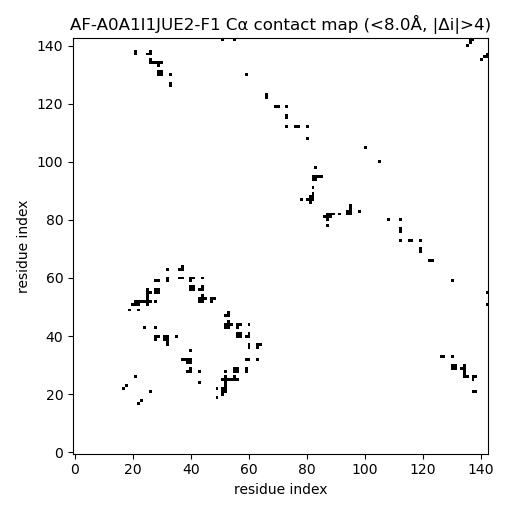1.44 85 THR A CA 1
ATOM 645 C C . THR A 1 85 ? 12.412 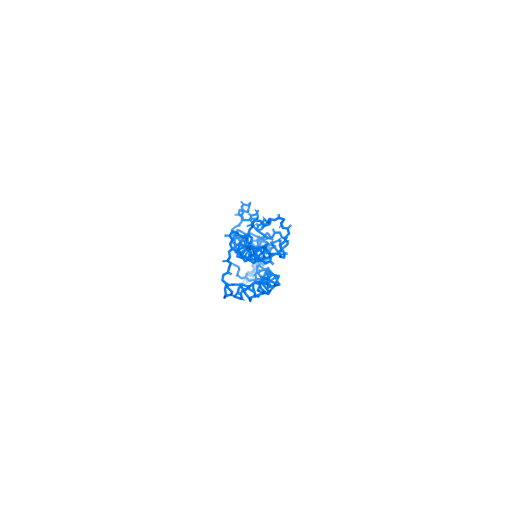2.535 -23.647 1.00 81.44 85 THR A C 1
ATOM 647 O O . THR A 1 85 ? 12.112 1.878 -24.644 1.00 81.44 85 THR A O 1
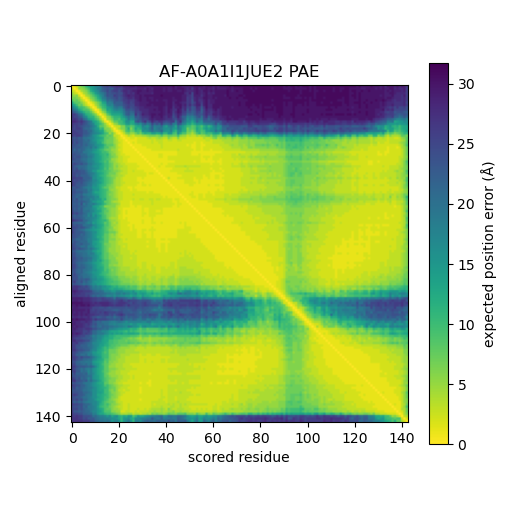ATOM 650 N N . GLY A 1 86 ? 12.063 3.820 -23.507 1.00 80.56 86 GLY A N 1
ATOM 651 C CA . GLY A 1 86 ? 11.255 4.552 -24.487 1.00 80.56 86 GLY A CA 1
ATOM 652 C C . GLY A 1 86 ? 9.784 4.122 -24.532 1.00 80.56 86 GLY A C 1
ATOM 653 O O . GLY A 1 86 ? 9.082 4.447 -25.483 1.00 80.56 86 GLY A O 1
ATOM 654 N N . GLN A 1 87 ? 9.319 3.385 -23.521 1.00 85.62 87 GLN A N 1
ATOM 655 C CA . GLN A 1 87 ? 7.919 2.982 -23.329 1.00 85.62 87 GLN A CA 1
ATOM 656 C C . GLN A 1 87 ? 7.185 3.888 -22.322 1.00 85.62 87 GLN A C 1
ATOM 658 O O . GLN A 1 87 ? 6.050 3.602 -21.942 1.00 85.62 87 GLN A O 1
ATOM 663 N N . GLY A 1 88 ? 7.867 4.927 -21.837 1.00 84.06 88 GLY A N 1
ATOM 664 C CA . GLY A 1 88 ? 7.397 5.855 -20.818 1.00 84.06 88 GLY A CA 1
ATOM 665 C C . GLY A 1 88 ? 6.321 6.820 -21.307 1.00 84.06 88 GLY A C 1
ATOM 666 O O . GLY A 1 88 ? 6.011 6.903 -22.495 1.00 84.06 88 GLY A O 1
ATOM 667 N N . ALA A 1 89 ? 5.735 7.548 -20.360 1.00 79.56 89 ALA A N 1
ATOM 668 C CA . ALA A 1 89 ? 4.673 8.518 -20.616 1.00 79.56 89 ALA A CA 1
ATOM 669 C C . ALA A 1 89 ? 5.204 9.950 -20.758 1.00 79.56 89 ALA A C 1
ATOM 671 O O . ALA A 1 89 ? 4.455 10.843 -21.158 1.00 79.56 89 ALA A O 1
ATOM 672 N N . THR A 1 90 ? 6.466 10.190 -20.396 1.00 79.12 90 THR A N 1
ATOM 673 C CA . THR A 1 90 ? 7.065 11.516 -20.507 1.00 79.12 90 THR A CA 1
ATOM 674 C C . THR A 1 90 ? 7.826 11.656 -21.822 1.00 79.12 90 THR A C 1
ATOM 676 O O . THR A 1 90 ? 8.603 10.789 -22.207 1.00 79.12 90 THR A O 1
ATOM 679 N N . ASP A 1 91 ? 7.622 12.772 -22.527 1.00 65.88 91 ASP A N 1
ATOM 680 C CA . ASP A 1 91 ? 8.286 13.077 -23.806 1.00 65.88 91 ASP A CA 1
ATOM 681 C C . ASP A 1 91 ? 9.728 13.580 -23.575 1.00 65.88 91 ASP A C 1
ATOM 683 O O . ASP A 1 91 ? 10.195 14.584 -24.118 1.00 65.88 91 ASP A O 1
ATOM 687 N N . VAL A 1 92 ? 10.438 12.927 -22.652 1.00 62.72 92 VAL A N 1
ATOM 688 C CA . VAL A 1 92 ? 11.778 13.316 -22.221 1.00 62.72 92 VAL A CA 1
ATOM 689 C C . VAL A 1 92 ? 12.777 12.603 -23.122 1.00 62.72 92 VAL A C 1
ATOM 691 O O . VAL A 1 92 ? 13.509 11.706 -22.707 1.00 62.72 92 VAL A O 1
ATOM 694 N N . ALA A 1 93 ? 12.837 13.051 -24.378 1.00 58.81 93 ALA A N 1
ATOM 695 C CA . ALA A 1 93 ? 13.764 12.552 -25.398 1.00 58.81 93 ALA A CA 1
ATOM 696 C C . ALA A 1 93 ? 15.247 12.577 -24.955 1.00 58.81 93 ALA A C 1
ATOM 698 O O . ALA A 1 93 ? 16.084 11.878 -25.521 1.00 58.81 93 ALA A O 1
ATOM 699 N N . ALA A 1 94 ? 15.580 13.358 -23.920 1.00 58.78 94 ALA A N 1
ATOM 700 C CA . ALA A 1 94 ? 16.927 13.474 -23.375 1.00 58.78 94 ALA A CA 1
ATOM 701 C C . ALA A 1 94 ? 17.319 12.351 -22.391 1.00 58.78 94 ALA A C 1
ATOM 703 O O . ALA A 1 94 ? 18.505 12.041 -22.289 1.00 58.78 94 ALA A O 1
ATOM 704 N N . LEU A 1 95 ? 16.386 11.710 -21.675 1.00 62.25 95 LEU A N 1
ATOM 705 C CA . LEU A 1 95 ? 16.736 10.753 -20.608 1.00 62.25 95 LEU A CA 1
ATOM 706 C C . LEU A 1 95 ? 17.476 9.499 -21.117 1.00 62.25 95 LEU A C 1
ATOM 708 O O . LEU A 1 95 ? 18.535 9.188 -20.564 1.00 62.25 95 LEU A O 1
ATOM 712 N N . PRO A 1 96 ? 17.021 8.827 -22.195 1.00 59.94 96 PRO A N 1
ATOM 713 C CA . PRO A 1 96 ? 17.736 7.681 -22.764 1.00 59.94 96 PRO A CA 1
ATOM 714 C C . PRO A 1 96 ? 19.125 8.052 -23.306 1.00 59.94 96 PRO A C 1
ATOM 716 O O . PRO A 1 96 ? 20.038 7.230 -23.309 1.00 59.94 96 PRO A O 1
ATOM 719 N N . SER A 1 97 ? 19.305 9.305 -23.745 1.00 60.38 97 SER A N 1
ATOM 720 C CA . SER A 1 97 ? 20.592 9.810 -24.243 1.00 60.38 97 SER A CA 1
ATOM 721 C C . SER A 1 97 ? 21.583 10.178 -23.128 1.00 60.38 97 SER A C 1
ATOM 723 O O . SER A 1 97 ? 22.790 10.170 -23.358 1.00 60.38 97 SER A O 1
ATOM 725 N N . LEU A 1 98 ? 21.089 10.469 -21.917 1.00 63.00 98 LEU A N 1
ATOM 726 C CA . LEU A 1 98 ? 21.896 10.815 -20.740 1.00 63.00 98 LEU A CA 1
ATOM 727 C C . LEU A 1 98 ? 22.299 9.583 -19.918 1.00 63.00 98 LEU A C 1
ATOM 729 O O . LEU A 1 98 ? 23.324 9.604 -19.238 1.00 63.00 98 LEU A O 1
ATOM 733 N N . VAL A 1 99 ? 21.503 8.513 -19.973 1.00 68.69 99 VAL A N 1
ATOM 734 C CA . VAL A 1 99 ? 21.719 7.278 -19.213 1.00 68.69 99 VAL A CA 1
ATOM 735 C C . VAL A 1 99 ? 21.700 6.086 -20.167 1.00 68.69 99 VAL A C 1
ATOM 737 O O . VAL A 1 99 ? 20.650 5.545 -20.496 1.00 68.69 99 VAL A O 1
ATOM 740 N N . SER A 1 100 ? 22.883 5.635 -20.587 1.00 68.81 100 SER A N 1
ATOM 741 C CA . SER A 1 100 ? 23.032 4.343 -21.265 1.00 68.81 100 SER A CA 1
ATOM 742 C C . SER A 1 100 ? 23.112 3.224 -20.230 1.00 68.81 100 SER A C 1
ATOM 744 O O . SER A 1 100 ? 24.122 3.079 -19.539 1.00 68.81 100 SER A O 1
ATOM 746 N N . LEU A 1 101 ? 22.053 2.420 -20.115 1.00 69.38 101 LEU A N 1
ATOM 747 C CA . LEU A 1 101 ? 22.097 1.200 -19.310 1.00 69.38 101 LEU A CA 1
ATOM 748 C C . LEU A 1 101 ? 22.905 0.119 -20.047 1.00 69.38 101 LEU A C 1
ATOM 750 O O . LEU A 1 101 ? 22.597 -0.188 -21.200 1.00 69.38 101 LEU A O 1
ATOM 754 N N . PRO A 1 102 ? 23.889 -0.524 -19.395 1.00 78.50 102 PRO A N 1
ATOM 755 C CA . PRO A 1 102 ? 24.498 -1.734 -19.930 1.00 78.50 102 PRO A CA 1
ATOM 756 C C . PRO A 1 102 ? 23.431 -2.800 -20.222 1.00 78.50 102 PRO A C 1
ATOM 758 O O . PRO A 1 102 ? 22.469 -2.944 -19.466 1.00 78.50 102 PRO A O 1
ATOM 761 N N . SER A 1 103 ? 23.623 -3.606 -21.269 1.00 78.75 103 SER A N 1
ATOM 762 C CA . SER A 1 103 ? 22.669 -4.652 -21.687 1.00 78.75 103 SER A CA 1
ATOM 763 C C . SER A 1 103 ? 22.341 -5.675 -20.588 1.00 78.75 103 SER A C 1
ATOM 765 O O . SER A 1 103 ? 21.228 -6.200 -20.515 1.00 78.75 103 SER A O 1
ATOM 767 N N . ALA A 1 104 ? 23.288 -5.937 -19.685 1.00 81.50 104 ALA A N 1
ATOM 768 C CA . ALA A 1 104 ? 23.050 -6.768 -18.509 1.00 81.50 104 ALA A CA 1
ATOM 769 C C . ALA A 1 104 ? 22.055 -6.113 -17.531 1.00 81.50 104 ALA A C 1
ATOM 771 O O . ALA A 1 104 ? 21.160 -6.785 -17.023 1.00 81.50 104 ALA A O 1
ATOM 772 N N . ALA A 1 105 ? 22.166 -4.800 -17.300 1.00 81.62 105 ALA A N 1
ATOM 773 C CA . ALA A 1 105 ? 21.281 -4.067 -16.397 1.00 81.62 105 ALA A CA 1
ATOM 774 C C . ALA A 1 105 ? 19.852 -3.978 -16.950 1.00 81.62 105 ALA A C 1
ATOM 776 O O . ALA A 1 105 ? 18.898 -4.156 -16.195 1.00 81.62 105 ALA A O 1
ATOM 777 N N . SER A 1 106 ? 19.692 -3.774 -18.262 1.00 82.81 106 SER A N 1
ATOM 778 C CA . SER A 1 106 ? 18.367 -3.767 -18.895 1.00 82.81 106 SER A CA 1
ATOM 779 C C . SER A 1 106 ? 17.690 -5.140 -18.837 1.00 82.81 106 SER A C 1
ATOM 781 O O . SER A 1 106 ? 16.494 -5.219 -18.558 1.00 82.81 106 SER A O 1
ATOM 783 N N . THR A 1 107 ? 18.457 -6.222 -19.010 1.00 87.00 107 THR A N 1
ATOM 784 C CA . THR A 1 107 ? 17.957 -7.602 -18.880 1.00 87.00 107 THR A CA 1
ATOM 785 C C . THR A 1 107 ? 17.499 -7.899 -17.452 1.00 87.00 107 THR A C 1
ATOM 787 O O . THR A 1 107 ? 16.400 -8.409 -17.248 1.00 87.00 107 THR A O 1
ATOM 790 N N . VAL A 1 108 ? 18.309 -7.542 -16.448 1.00 89.06 108 VAL A N 1
ATOM 791 C CA . VAL A 1 108 ? 17.946 -7.723 -15.033 1.00 89.06 108 VAL A CA 1
ATOM 792 C C . VAL A 1 108 ? 16.703 -6.906 -14.685 1.00 89.06 108 VAL A C 1
ATOM 794 O O . VAL A 1 108 ? 15.775 -7.444 -14.087 1.00 89.06 108 VAL A O 1
ATOM 797 N N . ALA A 1 109 ? 16.635 -5.639 -15.100 1.00 88.62 109 ALA A N 1
ATOM 798 C CA . ALA A 1 109 ? 15.468 -4.793 -14.859 1.00 88.62 109 ALA A CA 1
ATOM 799 C C . ALA A 1 109 ? 14.190 -5.373 -15.493 1.00 88.62 109 ALA A C 1
ATOM 801 O O . ALA A 1 109 ? 13.143 -5.389 -14.845 1.00 88.62 109 ALA A O 1
ATOM 802 N N . GLY A 1 110 ? 14.297 -5.937 -16.702 1.00 89.69 110 GLY A N 1
ATOM 803 C CA . GLY A 1 110 ? 13.197 -6.622 -17.386 1.00 89.69 110 GLY A CA 1
ATOM 804 C C . GLY A 1 110 ? 12.661 -7.859 -16.653 1.00 89.69 110 GLY A C 1
ATOM 805 O O . GLY A 1 110 ? 11.519 -8.242 -16.882 1.00 89.69 110 GLY A O 1
ATOM 806 N N . LEU A 1 111 ? 13.435 -8.460 -15.743 1.00 94.62 111 LEU A N 1
ATOM 807 C CA . LEU A 1 111 ? 12.978 -9.547 -14.865 1.00 94.62 111 LEU A CA 1
ATOM 808 C C . LEU A 1 111 ? 12.483 -9.031 -13.508 1.00 94.62 111 LEU A C 1
ATOM 810 O O . LEU A 1 111 ? 11.478 -9.509 -12.982 1.00 94.62 111 LEU A O 1
ATOM 814 N N . VAL A 1 112 ? 13.181 -8.046 -12.942 1.00 96.06 112 VAL A N 1
ATOM 815 C CA . VAL A 1 112 ? 12.889 -7.503 -11.610 1.00 96.06 112 VAL A CA 1
ATOM 816 C C . VAL A 1 112 ? 11.566 -6.743 -11.590 1.00 96.06 112 VAL A C 1
ATOM 818 O O . VAL A 1 112 ? 10.781 -6.934 -10.665 1.00 96.06 112 VAL A O 1
ATOM 821 N N . VAL A 1 113 ? 11.276 -5.914 -12.597 1.00 96.12 113 VAL A N 1
ATOM 822 C CA . VAL A 1 113 ? 10.045 -5.102 -12.619 1.00 96.12 113 VAL A CA 1
ATOM 823 C C . VAL A 1 113 ? 8.777 -5.976 -12.650 1.00 96.12 113 VAL A C 1
ATOM 825 O O . VAL A 1 113 ? 7.907 -5.769 -11.799 1.00 96.12 113 VAL A O 1
ATOM 828 N N . PRO A 1 114 ? 8.655 -7.002 -13.519 1.00 96.56 114 PRO A N 1
ATOM 829 C CA . PRO A 1 114 ? 7.520 -7.928 -13.468 1.00 96.56 114 PRO A CA 1
ATOM 830 C C . PRO A 1 114 ? 7.429 -8.725 -12.161 1.00 96.56 114 PRO A C 1
ATOM 832 O O . PRO A 1 114 ? 6.326 -8.974 -11.665 1.00 96.56 114 PRO A O 1
ATOM 835 N N . ALA A 1 115 ? 8.568 -9.110 -11.574 1.00 98.12 115 ALA A N 1
ATOM 836 C CA . ALA A 1 115 ? 8.590 -9.800 -10.286 1.00 98.12 115 ALA A CA 1
ATOM 837 C C . ALA A 1 115 ? 8.064 -8.904 -9.152 1.00 98.12 115 ALA A C 1
ATOM 839 O O . ALA A 1 115 ? 7.242 -9.350 -8.352 1.00 98.12 115 ALA A O 1
ATOM 840 N N . LEU A 1 116 ? 8.470 -7.628 -9.120 1.00 98.38 116 LEU A N 1
ATOM 841 C CA . LEU A 1 116 ? 7.954 -6.632 -8.178 1.00 98.38 116 LEU A CA 1
ATOM 842 C C . LEU A 1 116 ? 6.450 -6.411 -8.357 1.00 98.38 116 LEU A C 1
ATOM 844 O O . LEU A 1 116 ? 5.726 -6.404 -7.367 1.00 98.38 116 LEU A O 1
ATOM 848 N N . LEU A 1 117 ? 5.960 -6.304 -9.597 1.00 98.19 117 LEU A N 1
ATOM 849 C CA . LEU A 1 117 ? 4.523 -6.194 -9.871 1.00 98.19 117 LEU A CA 1
ATOM 850 C C . LEU A 1 117 ? 3.750 -7.415 -9.365 1.00 98.19 117 LEU A C 1
ATOM 852 O O . LEU A 1 117 ? 2.722 -7.267 -8.706 1.00 98.19 117 LEU A O 1
ATOM 856 N N . THR A 1 118 ? 4.263 -8.618 -9.620 1.00 98.44 118 THR A N 1
ATOM 857 C CA . THR A 1 118 ? 3.651 -9.867 -9.141 1.00 98.44 118 THR A CA 1
ATOM 858 C C . THR A 1 118 ? 3.590 -9.900 -7.614 1.00 98.44 118 THR A C 1
ATOM 860 O O . THR A 1 118 ? 2.541 -10.194 -7.038 1.00 98.44 118 THR A O 1
ATOM 863 N N . LEU A 1 119 ? 4.693 -9.543 -6.949 1.00 98.56 119 LEU A N 1
ATOM 864 C CA . LEU A 1 119 ? 4.757 -9.439 -5.494 1.00 98.56 119 LEU A CA 1
ATOM 865 C C . LEU A 1 119 ? 3.779 -8.383 -4.962 1.00 98.56 119 LEU A C 1
ATOM 867 O O . LEU A 1 119 ? 3.084 -8.637 -3.982 1.00 98.56 119 LEU A O 1
ATOM 871 N N . TRP A 1 120 ? 3.687 -7.224 -5.612 1.00 98.62 120 TRP A N 1
ATOM 872 C CA . TRP A 1 120 ? 2.769 -6.155 -5.229 1.00 98.62 120 TRP A CA 1
ATOM 873 C C . TRP A 1 120 ? 1.304 -6.598 -5.310 1.00 98.62 120 TRP A C 1
ATOM 875 O O . TRP A 1 120 ? 0.550 -6.374 -4.362 1.00 98.62 120 TRP A O 1
ATOM 885 N N . PHE A 1 121 ? 0.901 -7.298 -6.377 1.00 98.25 121 PHE A N 1
ATOM 886 C CA . PHE A 1 121 ? -0.444 -7.877 -6.473 1.00 98.25 121 PHE A CA 1
ATOM 887 C C . PHE A 1 121 ? -0.698 -8.918 -5.378 1.00 98.25 121 PHE A C 1
ATOM 889 O O . PHE A 1 121 ? -1.747 -8.884 -4.731 1.00 98.25 121 PHE A O 1
ATOM 896 N N . ALA A 1 122 ? 0.267 -9.805 -5.124 1.00 98.50 122 ALA A N 1
ATOM 897 C CA . ALA A 1 122 ? 0.159 -10.810 -4.071 1.00 98.50 122 ALA A CA 1
ATOM 898 C C . ALA A 1 122 ? 0.010 -10.170 -2.680 1.00 98.50 122 ALA A C 1
ATOM 900 O O . ALA A 1 122 ? -0.866 -10.565 -1.915 1.00 98.50 122 ALA A O 1
ATOM 901 N N . VAL A 1 123 ? 0.806 -9.144 -2.366 1.00 98.19 123 VAL 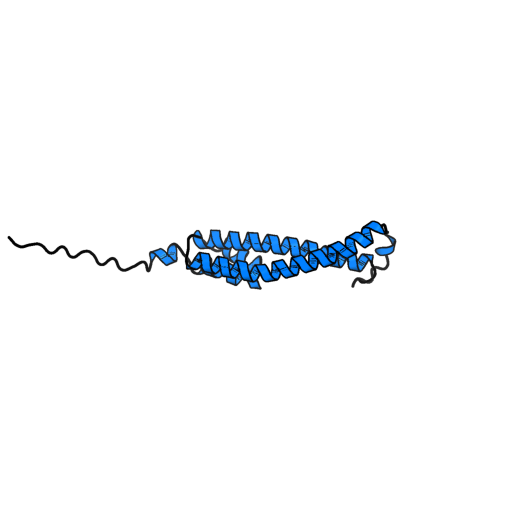A N 1
ATOM 902 C CA . VAL A 1 123 ? 0.736 -8.402 -1.095 1.00 98.19 123 VAL A CA 1
ATOM 903 C C . VAL A 1 123 ? -0.554 -7.588 -0.987 1.00 98.19 123 VAL A C 1
ATOM 905 O O . VAL A 1 123 ? -1.134 -7.495 0.096 1.00 98.19 123 VAL A O 1
ATOM 908 N N . THR A 1 124 ? -1.050 -7.042 -2.098 1.00 96.06 124 THR A N 1
ATOM 909 C CA . THR A 1 124 ? -2.341 -6.342 -2.141 1.00 96.06 124 THR A CA 1
ATOM 910 C C . THR A 1 124 ? -3.476 -7.299 -1.804 1.00 96.06 124 THR A C 1
ATOM 912 O O . THR A 1 124 ? -4.261 -7.015 -0.906 1.00 96.06 124 THR A O 1
ATOM 915 N N . PHE A 1 125 ? -3.528 -8.473 -2.438 1.00 97.38 125 PHE A N 1
ATOM 916 C CA . PHE A 1 125 ? -4.498 -9.514 -2.091 1.00 97.38 125 PHE A CA 1
ATOM 917 C C . PHE A 1 125 ? -4.344 -9.969 -0.632 1.00 97.38 125 PHE A C 1
ATOM 919 O O . PHE A 1 125 ? -5.316 -10.036 0.121 1.00 97.38 125 PHE A O 1
ATOM 926 N N . TRP A 1 126 ? -3.108 -10.217 -0.205 1.00 97.88 126 TRP A N 1
ATOM 927 C CA . TRP A 1 126 ? -2.795 -10.636 1.155 1.00 97.88 126 TRP A CA 1
ATOM 928 C C . TRP A 1 126 ? -3.208 -9.597 2.205 1.00 97.88 126 TRP A C 1
ATOM 930 O O . TRP A 1 126 ? -3.641 -9.980 3.286 1.00 97.88 126 TRP A O 1
ATOM 940 N N . THR A 1 127 ? -3.176 -8.300 1.877 1.00 96.88 127 THR A N 1
ATOM 941 C CA . THR A 1 127 ? -3.657 -7.213 2.749 1.00 96.88 127 THR A CA 1
ATOM 942 C C . THR A 1 127 ? -5.122 -7.404 3.147 1.00 96.88 127 THR A C 1
ATOM 944 O O . THR A 1 127 ? -5.462 -7.205 4.313 1.00 96.88 127 THR A O 1
ATOM 947 N N . PHE A 1 128 ? -5.981 -7.868 2.232 1.00 95.50 128 PHE A N 1
ATOM 948 C CA . PHE A 1 128 ? -7.369 -8.205 2.570 1.00 95.50 128 PHE A CA 1
ATOM 949 C C . PHE A 1 128 ? -7.431 -9.378 3.550 1.00 95.50 128 PHE A C 1
ATOM 951 O O . PHE A 1 128 ? -8.150 -9.313 4.547 1.00 95.50 128 PHE A O 1
ATOM 958 N N . VAL A 1 129 ? -6.645 -10.430 3.303 1.00 96.94 129 VAL A N 1
ATOM 959 C CA . VAL A 1 129 ? -6.607 -11.624 4.158 1.00 96.94 129 VAL A CA 1
ATOM 960 C C . VAL A 1 129 ? -6.155 -11.263 5.573 1.00 96.94 129 VAL A C 1
ATOM 962 O O . VAL A 1 129 ? -6.869 -11.551 6.534 1.00 96.94 129 VAL A O 1
ATOM 965 N N . VAL A 1 130 ? -5.008 -10.595 5.726 1.00 95.00 130 VAL A N 1
ATOM 966 C CA . VAL A 1 130 ? -4.489 -10.243 7.058 1.00 95.00 130 VAL A CA 1
ATOM 967 C C . VAL A 1 130 ? -5.349 -9.206 7.762 1.00 95.00 130 VAL A C 1
ATOM 969 O O . VAL A 1 130 ? -5.485 -9.286 8.979 1.00 95.00 130 VAL A O 1
ATOM 972 N N . GLY A 1 131 ? -5.972 -8.277 7.032 1.00 94.06 131 GLY A N 1
ATOM 973 C CA . GLY A 1 131 ? -6.890 -7.302 7.615 1.00 94.06 131 GLY A CA 1
ATOM 974 C C . GLY A 1 131 ? -8.129 -7.968 8.219 1.00 94.06 131 GLY A C 1
ATOM 975 O O . GLY A 1 131 ? -8.500 -7.667 9.355 1.00 94.06 131 GLY A O 1
ATOM 976 N N . LEU A 1 132 ? -8.721 -8.939 7.513 1.00 93.94 132 LEU A N 1
ATOM 977 C CA . LEU A 1 132 ? -9.846 -9.727 8.028 1.00 93.94 132 LEU A CA 1
ATOM 978 C C . LEU A 1 132 ? -9.434 -10.636 9.192 1.00 93.94 132 LEU A C 1
ATOM 980 O O . LEU A 1 132 ? -10.154 -10.720 10.187 1.00 93.94 132 LEU A O 1
ATOM 984 N N . VAL A 1 133 ? -8.263 -11.277 9.115 1.00 94.50 133 VAL A N 1
ATOM 985 C CA . VAL A 1 133 ? -7.720 -12.086 10.221 1.00 94.50 133 VAL A CA 1
ATOM 986 C C . VAL A 1 133 ? -7.472 -11.222 11.456 1.00 94.50 133 VAL A C 1
ATOM 988 O O . VAL A 1 133 ? -7.833 -11.622 12.561 1.00 94.50 133 VAL A O 1
ATOM 991 N N . ALA A 1 134 ? -6.900 -10.029 11.296 1.00 93.31 134 ALA A N 1
ATOM 992 C CA . ALA A 1 134 ? -6.647 -9.109 12.398 1.00 93.31 134 ALA A CA 1
ATOM 993 C C . ALA A 1 134 ? -7.952 -8.623 13.048 1.00 93.31 134 ALA A C 1
ATOM 995 O O . ALA A 1 134 ? -8.059 -8.640 14.272 1.00 93.31 134 ALA A O 1
ATOM 996 N N . MET A 1 135 ? -8.976 -8.303 12.250 1.00 93.06 135 MET A N 1
ATOM 997 C CA . MET A 1 135 ? -10.322 -8.001 12.755 1.00 93.06 135 MET A CA 1
ATOM 998 C C . MET A 1 135 ? -10.923 -9.188 13.527 1.00 93.06 135 MET A C 1
ATOM 1000 O O . MET A 1 135 ? -11.464 -9.013 14.621 1.00 93.06 135 MET A O 1
ATOM 1004 N N . GLY A 1 136 ? -10.793 -10.411 13.004 1.00 90.75 136 GLY A N 1
ATOM 1005 C CA . GLY A 1 136 ? -11.228 -11.629 13.692 1.00 90.75 136 GLY A CA 1
ATOM 1006 C C . GLY A 1 136 ? -10.507 -11.828 15.028 1.00 90.75 136 GLY A C 1
ATOM 1007 O O . GLY A 1 136 ? -11.149 -12.096 16.042 1.00 90.75 136 GLY A O 1
ATOM 1008 N N . LYS A 1 137 ? -9.187 -11.612 15.069 1.00 90.12 137 LYS A N 1
ATOM 1009 C CA . LYS A 1 137 ? -8.400 -11.658 16.311 1.00 90.12 137 LYS A CA 1
ATOM 1010 C C . LYS A 1 137 ? -8.849 -10.601 17.318 1.00 90.12 137 LYS A C 1
ATOM 1012 O O . LYS A 1 137 ? -9.000 -10.933 18.488 1.00 90.12 137 LYS A O 1
ATOM 1017 N N . ALA A 1 138 ? -9.110 -9.375 16.867 1.00 88.06 138 ALA A N 1
ATOM 1018 C CA . ALA A 1 138 ? -9.612 -8.298 17.716 1.00 88.06 138 ALA A CA 1
ATOM 1019 C C . ALA A 1 138 ? -11.024 -8.586 18.263 1.00 88.06 138 ALA A C 1
ATOM 1021 O O . ALA A 1 138 ? -11.349 -8.181 19.377 1.00 88.06 138 ALA A O 1
ATOM 1022 N N . THR A 1 139 ? -11.844 -9.326 17.509 1.00 86.31 139 THR A N 1
ATOM 1023 C CA . THR A 1 139 ? -13.196 -9.735 17.921 1.00 86.31 139 THR A CA 1
ATOM 1024 C C . THR A 1 139 ? -13.154 -10.887 18.932 1.00 86.31 139 THR A C 1
ATOM 1026 O O . THR A 1 139 ? -13.751 -10.806 20.005 1.00 86.31 139 THR A O 1
ATOM 1029 N N . PHE A 1 140 ? -12.431 -11.964 18.612 1.00 83.44 140 PHE A N 1
ATOM 1030 C CA . PHE A 1 140 ? -12.545 -13.249 19.311 1.00 83.44 140 PHE A CA 1
ATOM 1031 C C . PHE A 1 140 ? -11.394 -13.566 20.284 1.00 83.44 140 PHE A C 1
ATOM 1033 O O . PHE A 1 140 ? -11.520 -14.513 21.055 1.00 83.44 140 PHE A O 1
ATOM 1040 N N . GLY A 1 141 ? -10.287 -12.812 20.304 1.00 68.25 141 GLY A N 1
ATOM 1041 C CA . GLY A 1 141 ? -9.063 -13.213 21.017 1.00 68.25 141 GLY A CA 1
ATOM 1042 C C . GLY A 1 141 ? -8.253 -12.082 21.665 1.00 68.25 141 GLY A C 1
ATOM 1043 O O . GLY A 1 141 ? -8.713 -10.949 21.784 1.00 68.25 141 GLY A O 1
ATOM 1044 N N . THR A 1 142 ? -7.043 -12.422 22.131 1.00 57.88 142 THR A N 1
ATOM 1045 C CA . THR A 1 142 ? -6.058 -11.497 22.720 1.00 57.88 142 THR A CA 1
ATOM 1046 C C . THR A 1 142 ? -5.377 -10.691 21.611 1.00 57.88 142 THR A C 1
ATOM 1048 O O . THR A 1 142 ? -4.473 -11.203 20.939 1.00 57.88 142 THR A O 1
ATOM 1051 N N . ALA A 1 143 ? -5.833 -9.463 21.378 1.00 51.91 143 ALA A N 1
ATOM 1052 C CA . ALA A 1 143 ? -5.065 -8.490 20.601 1.00 51.91 143 ALA A CA 1
ATOM 1053 C C . ALA A 1 143 ? -3.955 -7.856 21.452 1.00 51.91 143 ALA A C 1
ATOM 1055 O O . ALA A 1 143 ? -4.183 -7.630 22.666 1.00 51.91 143 ALA A O 1
#

Sequence (143 aa):
MISKHTEDPVTTNGGPNLLEERSIGGILVHFLAIPTGIAGAGIVYLLTTNEFTKRNARNALDWHLTVLALTVVTFGSLFTYSELTGQGATDVAALPSLVSLPSAASTVAGLVVPALLTLWFAVTFWTFVVGLVAMGKATFGTA

Solvent-accessible surface area (backbone atoms only — not comparable to full-atom values): 7949 Å² total; per-residue (Å²): 137,82,82,79,80,76,79,75,80,82,76,77,77,67,70,72,65,48,46,74,62,48,29,68,64,24,29,44,32,31,61,53,17,68,86,45,35,46,59,43,10,44,53,48,34,73,70,46,85,50,66,48,26,28,54,40,12,45,54,38,24,57,51,33,51,52,53,46,52,53,47,51,54,33,52,50,47,43,50,53,51,26,45,63,69,74,69,39,91,66,93,56,81,58,54,45,77,74,52,79,71,56,72,68,55,54,53,49,48,68,52,48,44,59,50,39,49,53,50,50,53,52,51,55,57,44,46,56,54,52,24,53,50,50,25,48,38,39,70,78,50,92,114

Organism: Natronobacterium haloterrestre (NCBI:txid148448)